Protein AF-A0A9Q1JER1-F1 (afdb_monomer)

Foldseek 3Di:
DPCVVPVVPPPDDDVVVVVVVVVVVVVVCVLDVVHDVSVVVVVVVVVVVVVVVVVVCVVVLVPDPPSVVVVCVVPPDDPVCVPPVVVVVVVVVCVCVVVVPPVCPVVVVCVPDDPPDDPVD

InterPro domains:
  IPR000175 Sodium:neurotransmitter symporter [PF00209] (10-121)
  IPR000175 Sodium:neurotransmitter symporter [PS50267] (1-121)
  IPR000175 Sodium:neurotransmitter symporter [PTHR11616] (10-121)
  IPR037272 Sodium:neurotransmitter symporter superfamily [SSF161070] (6-121)

Sequence (121 aa):
MDDQGLAAGLGRMQWELALCLLLAWVACYFCIWKGVKYFGKVVYFTVAFPFFLLIILFIRGVTLPGAWTGIMYYMYPDLSRIGNGYVWYNAVTEVLYSYAICQGVLTALSSYNRYKYDCYK

Organism: Synaphobranchus kaupii (NCBI:txid118154)

Solvent-accessible surface area (backbone atoms only — not comparable to full-atom values): 7447 Å² total; per-residue (Å²): 140,78,66,73,70,69,72,74,51,93,70,77,86,56,63,68,59,54,50,52,50,50,51,51,52,53,51,53,45,64,49,45,72,77,34,71,75,50,28,53,58,52,45,58,52,67,53,49,51,56,55,52,50,49,52,54,50,47,56,54,48,67,68,39,90,68,35,65,60,56,53,49,64,73,66,60,80,68,72,80,51,73,79,38,68,66,55,53,53,50,52,53,50,50,52,41,60,74,68,46,64,93,67,54,58,66,59,58,57,55,69,74,52,63,94,88,57,75,84,90,118

Radius of gyration: 21.48 Å; Cα contacts (8 Å, |Δi|>4): 17; chains: 1; bounding box: 45×34×49 Å

Structure (mmCIF, N/CA/C/O backbone):
data_AF-A0A9Q1JER1-F1
#
_entry.id   AF-A0A9Q1JER1-F1
#
loop_
_atom_site.group_PDB
_atom_site.id
_atom_site.type_symbol
_atom_site.label_atom_id
_atom_site.label_alt_id
_atom_site.label_comp_id
_atom_site.label_asym_id
_atom_site.label_entity_id
_atom_site.label_seq_id
_atom_site.pdbx_PDB_ins_code
_atom_site.Cartn_x
_atom_site.Cartn_y
_atom_site.Cartn_z
_atom_site.occupancy
_atom_site.B_iso_or_equiv
_atom_site.auth_seq_id
_atom_site.auth_comp_id
_atom_site.auth_asym_id
_atom_site.auth_atom_id
_atom_site.pdbx_PDB_model_num
ATOM 1 N N . MET A 1 1 ? -11.829 7.388 -23.473 1.00 45.91 1 MET A N 1
ATOM 2 C CA . MET A 1 1 ? -13.105 7.200 -24.190 1.00 45.91 1 MET A CA 1
ATOM 3 C C . MET A 1 1 ? -13.218 5.713 -24.456 1.00 45.91 1 MET A C 1
ATOM 5 O O . MET A 1 1 ? -12.924 5.262 -25.551 1.00 45.91 1 MET A O 1
ATOM 9 N N . ASP A 1 2 ? -13.552 4.965 -23.403 1.00 48.91 2 ASP A N 1
ATOM 10 C CA . ASP A 1 2 ? -13.805 3.519 -23.437 1.00 48.91 2 ASP A CA 1
ATOM 11 C C . ASP A 1 2 ? -15.274 3.306 -23.065 1.00 48.91 2 ASP A C 1
ATOM 13 O O . ASP A 1 2 ? -15.633 2.633 -22.102 1.00 48.91 2 ASP A O 1
ATOM 17 N N . ASP A 1 3 ? -16.145 3.951 -23.837 1.00 54.97 3 ASP A N 1
ATOM 18 C CA . ASP A 1 3 ? -17.592 3.956 -23.612 1.00 54.97 3 ASP A CA 1
ATOM 19 C C . ASP A 1 3 ? -18.258 2.707 -24.241 1.00 54.97 3 ASP A C 1
ATOM 21 O O . ASP A 1 3 ? -19.477 2.548 -24.208 1.00 54.97 3 ASP A O 1
ATOM 25 N N . GLN A 1 4 ? -17.462 1.782 -24.801 1.00 53.81 4 GLN A N 1
ATOM 26 C CA . GLN A 1 4 ? -17.943 0.571 -25.481 1.00 53.81 4 GLN A CA 1
ATOM 27 C C . GLN A 1 4 ? -18.383 -0.552 -24.524 1.00 53.81 4 GLN A C 1
ATOM 29 O O . GLN A 1 4 ? -19.160 -1.413 -24.928 1.00 53.81 4 GLN A O 1
ATOM 34 N N . GLY A 1 5 ? -17.963 -0.535 -23.252 1.00 53.06 5 GLY A N 1
ATOM 35 C CA . GLY A 1 5 ? -18.387 -1.534 -22.258 1.00 53.06 5 GLY A CA 1
ATOM 36 C C . GLY A 1 5 ? -19.754 -1.252 -21.621 1.00 53.06 5 GLY A C 1
ATOM 37 O O . GLY A 1 5 ? -20.490 -2.181 -21.299 1.00 53.06 5 GLY A O 1
ATOM 38 N N . LEU A 1 6 ? -20.125 0.025 -21.467 1.00 55.69 6 LEU A N 1
ATOM 39 C CA . LEU A 1 6 ? -21.391 0.428 -20.837 1.00 55.69 6 LEU A CA 1
ATOM 40 C C . LEU A 1 6 ? -22.575 0.404 -21.825 1.00 55.69 6 LEU A C 1
ATOM 42 O O . LEU A 1 6 ? -23.728 0.275 -21.416 1.00 55.69 6 LEU A O 1
ATOM 46 N N . A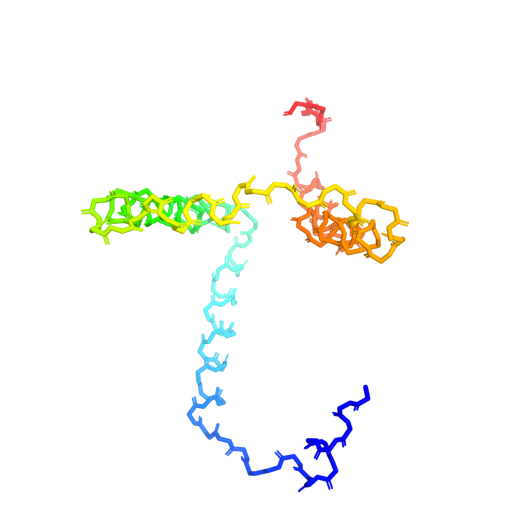LA A 1 7 ? -22.290 0.487 -23.130 1.00 60.69 7 ALA A N 1
ATOM 47 C CA . ALA A 1 7 ? -23.286 0.525 -24.202 1.00 60.69 7 ALA A CA 1
ATOM 48 C C . ALA A 1 7 ? -23.959 -0.835 -24.502 1.00 60.69 7 ALA A C 1
ATOM 50 O O . ALA A 1 7 ? -24.991 -0.865 -25.167 1.00 60.69 7 ALA A O 1
ATOM 51 N N . ALA A 1 8 ? -23.427 -1.954 -23.994 1.00 59.91 8 ALA A N 1
ATOM 52 C CA . ALA A 1 8 ? -23.991 -3.297 -24.192 1.00 59.91 8 ALA A CA 1
ATOM 53 C C . ALA A 1 8 ? -25.036 -3.709 -23.125 1.00 59.91 8 ALA A C 1
ATOM 55 O O . ALA A 1 8 ? -25.547 -4.829 -23.148 1.00 59.91 8 ALA A O 1
ATOM 56 N N . GLY A 1 9 ? -25.382 -2.805 -22.201 1.00 66.31 9 GLY A N 1
ATOM 57 C CA . GLY A 1 9 ? -26.189 -3.114 -21.021 1.00 66.31 9 GLY A CA 1
ATOM 58 C C . GLY A 1 9 ? -25.352 -3.779 -19.924 1.00 66.31 9 GLY A C 1
ATOM 59 O O . GLY A 1 9 ? -24.372 -4.462 -20.199 1.00 66.31 9 GLY A O 1
ATOM 60 N N . LEU A 1 10 ? -25.741 -3.586 -18.661 1.00 73.19 10 LEU A N 1
ATOM 61 C CA . LEU A 1 10 ? -25.023 -4.027 -17.446 1.00 73.19 10 LEU A CA 1
ATOM 62 C C . LEU A 1 10 ? -24.817 -5.556 -17.304 1.00 73.19 10 LEU A C 1
ATOM 64 O O . LEU A 1 10 ? -24.365 -6.023 -16.260 1.00 73.19 10 LEU A O 1
ATOM 68 N N . GLY A 1 11 ? -25.128 -6.346 -18.336 1.00 77.31 11 GLY A N 1
ATOM 69 C CA . GLY A 1 11 ? -25.098 -7.801 -18.290 1.00 77.31 11 GLY A CA 1
ATOM 70 C C . GLY A 1 11 ? -26.053 -8.372 -17.237 1.00 77.31 11 GLY A C 1
ATOM 71 O O . GLY A 1 11 ? -26.837 -7.667 -16.600 1.00 77.31 11 GLY A O 1
ATOM 72 N N . ARG A 1 12 ? -26.012 -9.693 -17.054 1.00 81.62 12 ARG A N 1
ATOM 73 C CA . ARG A 1 12 ? -26.746 -10.372 -15.978 1.00 81.62 12 ARG A CA 1
ATOM 74 C C . ARG A 1 12 ? -25.878 -10.398 -14.721 1.00 81.62 12 ARG A C 1
ATOM 76 O O . ARG A 1 12 ? -24.691 -10.700 -14.804 1.00 81.62 12 ARG A O 1
ATOM 83 N N . MET A 1 13 ? -26.479 -10.134 -13.561 1.00 83.31 13 MET A N 1
ATOM 84 C CA . MET A 1 13 ? -25.772 -10.182 -12.279 1.00 83.31 13 MET A CA 1
ATOM 85 C C . MET A 1 13 ? -25.140 -11.562 -12.053 1.00 83.31 13 MET A C 1
ATOM 87 O O . MET A 1 13 ? -25.832 -12.585 -12.057 1.00 83.31 13 MET A O 1
ATOM 91 N N . GLN A 1 14 ? -23.824 -11.577 -11.847 1.00 89.38 14 GLN A N 1
ATOM 92 C CA . GLN A 1 14 ? -23.068 -12.776 -11.505 1.00 89.38 14 GLN A CA 1
ATOM 93 C C . GLN A 1 14 ? -23.220 -13.048 -10.006 1.00 89.38 14 GLN A C 1
ATOM 95 O O . GLN A 1 14 ? -22.646 -12.348 -9.172 1.00 89.38 14 GLN A O 1
ATOM 100 N N . TRP A 1 15 ? -24.019 -14.058 -9.660 1.00 91.88 15 TRP A N 1
ATOM 101 C CA . TRP A 1 15 ? -24.347 -14.384 -8.269 1.00 91.88 15 TRP A CA 1
ATOM 102 C C . TRP A 1 15 ? -23.125 -14.762 -7.425 1.00 91.88 15 TRP A C 1
ATOM 104 O O . TRP A 1 15 ? -23.096 -14.459 -6.238 1.00 91.88 15 TRP A O 1
ATOM 114 N N . GLU A 1 16 ? -22.095 -15.347 -8.034 1.00 92.56 16 GLU A N 1
ATOM 115 C CA . GLU A 1 16 ? -20.834 -15.673 -7.357 1.00 92.56 16 GLU A CA 1
ATOM 116 C C . GLU A 1 16 ? -20.089 -14.410 -6.906 1.00 92.56 16 GLU A C 1
ATOM 118 O O . GLU A 1 16 ? -19.669 -14.316 -5.753 1.00 92.56 16 GLU A O 1
ATOM 123 N N . LEU A 1 17 ? -19.995 -13.396 -7.777 1.00 92.69 17 LEU A N 1
ATOM 124 C CA . LEU A 1 17 ? -19.396 -12.106 -7.428 1.00 92.69 17 LEU A CA 1
ATOM 125 C C . LEU A 1 17 ? -20.254 -11.354 -6.412 1.00 92.69 17 LEU A C 1
ATOM 127 O O . LEU A 1 17 ? -19.710 -10.761 -5.486 1.00 92.69 17 LEU A O 1
ATOM 131 N N . ALA A 1 18 ? -21.581 -11.398 -6.553 1.00 93.75 18 ALA A N 1
ATOM 132 C CA . ALA A 1 18 ? -22.490 -10.761 -5.606 1.00 93.75 18 ALA A CA 1
ATOM 133 C C . ALA A 1 18 ? -22.354 -11.362 -4.195 1.00 93.75 18 ALA A C 1
ATOM 135 O O . ALA A 1 18 ? -22.282 -10.621 -3.215 1.00 93.75 18 ALA A O 1
ATOM 136 N N . LEU A 1 19 ? -22.256 -12.692 -4.084 1.00 94.62 19 LEU A N 1
ATOM 137 C CA . LEU A 1 19 ? -22.012 -13.373 -2.811 1.00 94.62 19 LEU A CA 1
ATOM 138 C C . LEU A 1 19 ? -20.612 -13.079 -2.265 1.00 94.62 19 LEU A C 1
ATOM 140 O O . LEU A 1 19 ? -20.477 -12.803 -1.076 1.00 94.62 19 LEU A O 1
ATOM 144 N N . CYS A 1 20 ? -19.583 -13.075 -3.115 1.00 94.75 20 CYS A N 1
ATOM 145 C CA . CYS A 1 20 ? -18.224 -12.702 -2.719 1.00 94.75 20 CYS A CA 1
ATOM 146 C C . CYS A 1 20 ? -18.172 -11.268 -2.162 1.00 94.75 20 CYS A C 1
ATOM 148 O O . CYS A 1 20 ? -17.607 -11.025 -1.096 1.00 94.75 20 CYS A O 1
ATOM 150 N N . LEU A 1 21 ? -18.843 -10.328 -2.831 1.00 94.56 21 LEU A N 1
ATOM 151 C CA . LEU A 1 21 ? -18.965 -8.944 -2.389 1.00 94.56 21 LEU A CA 1
ATOM 152 C C . LEU A 1 21 ? -19.718 -8.839 -1.057 1.00 94.56 21 LEU A C 1
ATOM 154 O O . LEU A 1 21 ? -19.279 -8.115 -0.164 1.00 94.56 21 LEU A O 1
ATOM 158 N N . LEU A 1 22 ? -20.822 -9.573 -0.895 1.00 95.88 22 LEU A N 1
ATOM 159 C CA . LEU A 1 22 ? -21.576 -9.610 0.359 1.00 95.88 22 LEU A CA 1
ATOM 160 C C . LEU A 1 22 ? -20.702 -10.123 1.509 1.00 95.88 22 LEU A C 1
ATOM 162 O O . LEU A 1 22 ? -20.673 -9.509 2.575 1.00 95.88 22 LEU A O 1
ATOM 166 N N . LEU A 1 23 ? -19.944 -11.200 1.289 1.00 95.62 23 LEU A N 1
ATOM 167 C CA . LEU A 1 23 ? -19.005 -11.732 2.278 1.00 95.62 23 LEU A CA 1
ATOM 168 C C . LEU A 1 23 ? -17.916 -10.713 2.641 1.00 95.62 23 LEU A C 1
ATOM 170 O O . LEU A 1 23 ? -17.617 -10.543 3.824 1.00 95.62 23 LEU A O 1
ATOM 174 N N . ALA A 1 24 ? -17.368 -9.991 1.659 1.00 94.69 24 ALA A N 1
ATOM 175 C CA . ALA A 1 24 ? -16.389 -8.933 1.902 1.00 94.69 24 ALA A CA 1
ATOM 176 C C . ALA A 1 24 ? -16.971 -7.795 2.761 1.00 94.69 24 ALA A C 1
ATOM 178 O O . ALA A 1 24 ? -16.334 -7.356 3.718 1.00 94.69 24 ALA A O 1
ATOM 179 N N . TRP A 1 25 ? -18.205 -7.362 2.488 1.00 94.69 25 TRP A N 1
ATOM 180 C CA . TRP A 1 25 ? -18.897 -6.349 3.293 1.00 94.69 25 TRP A CA 1
ATOM 181 C C . TRP A 1 25 ? -19.141 -6.801 4.732 1.00 94.69 25 TRP A C 1
ATOM 183 O O . TRP A 1 25 ? -18.901 -6.034 5.667 1.00 94.69 25 TRP A O 1
ATOM 193 N N . VAL A 1 26 ? -19.573 -8.049 4.923 1.00 94.81 26 VAL A N 1
ATOM 194 C CA . VAL A 1 26 ? -19.757 -8.641 6.254 1.00 94.81 26 VAL A CA 1
ATOM 195 C C . VAL A 1 26 ? -18.426 -8.690 7.013 1.00 94.81 26 VAL A C 1
ATOM 197 O O . VAL A 1 26 ? -18.374 -8.315 8.185 1.00 94.81 26 VAL A O 1
ATOM 200 N N . ALA A 1 27 ? -17.329 -9.070 6.353 1.00 91.00 27 ALA A N 1
ATOM 201 C CA . ALA A 1 27 ? -15.996 -9.055 6.954 1.00 91.00 27 ALA A CA 1
ATOM 202 C C . ALA A 1 27 ? -15.555 -7.633 7.355 1.00 91.00 27 ALA A C 1
ATOM 204 O O . ALA A 1 27 ? -15.130 -7.421 8.492 1.00 91.00 27 ALA A O 1
ATOM 205 N N . CYS A 1 28 ? -15.723 -6.642 6.471 1.00 90.06 28 CYS A N 1
ATOM 206 C CA . CYS A 1 28 ? -15.443 -5.233 6.767 1.00 90.06 28 CYS A CA 1
ATOM 207 C C . CYS A 1 28 ? -16.249 -4.727 7.971 1.00 90.06 28 CYS A C 1
ATOM 209 O O . CYS A 1 28 ? -15.700 -4.048 8.842 1.00 90.06 28 CYS A O 1
ATOM 211 N N . TYR A 1 29 ? -17.528 -5.097 8.060 1.00 90.00 29 TYR A N 1
ATOM 212 C CA . TYR A 1 29 ? -18.370 -4.765 9.204 1.00 90.00 29 TYR A CA 1
ATOM 213 C C . TYR A 1 29 ? -17.797 -5.332 10.510 1.00 90.00 29 TYR A C 1
ATOM 215 O O . TYR A 1 29 ? -17.626 -4.587 11.475 1.00 90.00 29 TYR A O 1
ATOM 223 N N . PHE A 1 30 ? -17.418 -6.614 10.541 1.00 88.00 30 PHE A N 1
ATOM 224 C CA . PHE A 1 30 ? -16.830 -7.230 11.735 1.00 88.00 30 PHE A CA 1
ATOM 225 C C . PHE A 1 30 ? -15.501 -6.592 12.162 1.00 88.00 30 PHE A C 1
ATOM 227 O O . PHE A 1 30 ? -15.252 -6.467 13.363 1.00 88.00 30 PHE A O 1
ATOM 234 N N . CYS A 1 31 ? -14.678 -6.133 11.214 1.00 86.31 31 CYS A N 1
ATOM 235 C CA . CYS A 1 31 ? -13.437 -5.411 11.512 1.00 86.31 31 CYS A CA 1
ATOM 236 C C . CYS A 1 31 ? -13.680 -4.081 12.246 1.00 86.31 31 CYS A C 1
ATOM 238 O O . CYS A 1 31 ? -12.842 -3.658 13.044 1.00 86.31 31 CYS A O 1
ATOM 240 N N . ILE A 1 32 ? -14.816 -3.424 11.990 1.00 85.19 32 ILE A N 1
ATOM 241 C CA . ILE A 1 32 ? -15.114 -2.072 12.487 1.00 85.19 32 ILE A CA 1
ATOM 242 C C . ILE A 1 32 ? -16.088 -2.091 13.675 1.00 85.19 32 ILE A C 1
ATOM 244 O O . ILE A 1 32 ? -16.033 -1.193 14.513 1.00 85.19 32 ILE A O 1
ATOM 248 N N . TRP A 1 33 ? -16.946 -3.110 13.812 1.00 85.75 33 TRP A N 1
ATOM 249 C CA . TRP A 1 33 ? -18.073 -3.111 14.760 1.00 85.75 33 TRP A CA 1
ATOM 250 C C . TRP A 1 33 ? -17.662 -2.869 16.224 1.00 85.75 33 TRP A C 1
ATOM 252 O O . TRP A 1 33 ? -18.340 -2.143 16.948 1.00 85.75 33 TRP A O 1
ATOM 262 N N . LYS A 1 34 ? -16.511 -3.382 16.674 1.00 80.69 34 LYS A N 1
ATOM 263 C CA . LYS A 1 34 ? -16.019 -3.127 18.045 1.00 80.69 34 LYS A CA 1
ATOM 264 C C . LYS A 1 34 ? -15.277 -1.786 18.222 1.00 80.69 34 LYS A C 1
ATOM 266 O O . LYS A 1 34 ? -14.731 -1.519 19.294 1.00 80.69 34 LYS A O 1
ATOM 271 N N . GLY A 1 35 ? -15.264 -0.933 17.202 1.00 81.75 35 GLY A N 1
ATOM 272 C CA . GLY A 1 35 ? -14.666 0.399 17.211 1.00 81.75 35 GLY A CA 1
ATOM 273 C C . GLY A 1 35 ? -13.159 0.426 16.941 1.00 81.75 35 GLY A C 1
ATOM 274 O O . GLY A 1 35 ? -12.484 -0.601 16.829 1.00 81.75 35 GLY A O 1
ATOM 275 N N . VAL A 1 36 ? -12.612 1.645 16.886 1.00 78.75 36 VAL A N 1
ATOM 276 C CA . VAL A 1 36 ? -11.248 1.943 16.400 1.00 78.75 36 VAL A CA 1
ATOM 277 C C . VAL A 1 36 ? -10.143 1.252 17.213 1.00 78.75 36 VAL A C 1
ATOM 279 O O . VAL A 1 36 ? -9.114 0.871 16.664 1.00 78.75 36 VAL A O 1
ATOM 282 N N . LYS A 1 37 ? -10.358 1.001 18.513 1.00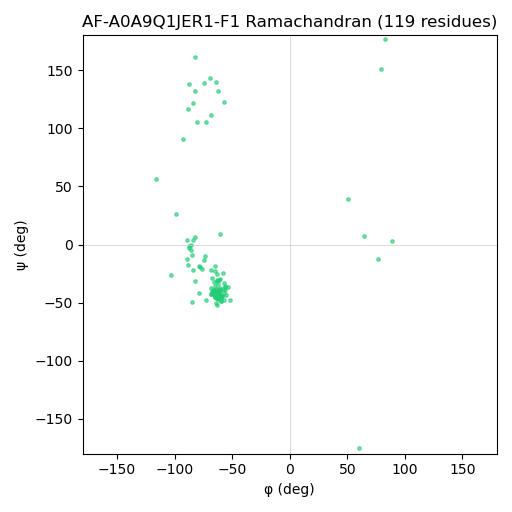 79.00 37 LYS A N 1
ATOM 283 C CA . LYS A 1 37 ? -9.385 0.283 19.362 1.00 79.00 37 LYS A CA 1
ATOM 284 C C . LYS A 1 37 ? -9.233 -1.194 18.987 1.00 79.00 37 LYS A C 1
ATOM 286 O O . LYS A 1 37 ? -8.134 -1.734 19.080 1.00 79.00 37 LYS A O 1
ATOM 291 N N . TYR A 1 38 ? -10.325 -1.857 18.605 1.00 82.69 38 TYR A N 1
ATOM 292 C CA . TYR A 1 38 ? -10.282 -3.245 18.137 1.00 82.69 38 TYR A CA 1
ATOM 293 C C . TYR A 1 38 ? -9.798 -3.313 16.693 1.00 82.69 38 TYR A C 1
ATOM 295 O O . TYR A 1 38 ? -8.937 -4.137 16.394 1.00 82.69 38 TYR A O 1
ATOM 303 N N . PHE A 1 39 ? -10.271 -2.398 15.845 1.00 85.44 39 PHE A N 1
ATOM 304 C CA . PHE A 1 39 ? -9.777 -2.232 14.481 1.00 85.44 39 PHE A CA 1
ATOM 305 C C . PHE A 1 39 ? -8.250 -2.083 14.455 1.00 85.44 39 PHE A C 1
ATOM 307 O O . PHE A 1 39 ? -7.579 -2.832 13.755 1.00 85.44 39 PHE A O 1
ATOM 314 N N . GLY A 1 40 ? -7.678 -1.229 15.313 1.00 83.25 40 GLY A N 1
ATOM 315 C CA . GLY A 1 40 ? -6.228 -1.060 15.429 1.00 83.25 40 GLY A CA 1
ATOM 316 C C . GLY A 1 40 ? -5.473 -2.362 15.728 1.00 83.25 40 GLY A C 1
ATOM 317 O O . GLY A 1 40 ? -4.404 -2.580 15.171 1.00 83.25 40 GLY A O 1
ATOM 318 N N . LYS A 1 41 ? -6.044 -3.276 16.531 1.00 85.06 41 LYS A N 1
ATOM 319 C CA . LYS A 1 41 ? -5.445 -4.602 16.783 1.00 85.06 41 LYS A CA 1
ATOM 320 C C . LYS A 1 41 ? -5.412 -5.474 15.530 1.00 85.06 41 LYS A C 1
ATOM 322 O O . LYS A 1 41 ? -4.407 -6.131 15.279 1.00 85.06 41 LYS A O 1
ATOM 327 N N . VAL A 1 42 ? -6.497 -5.474 14.757 1.00 87.06 42 VAL A N 1
ATOM 328 C CA . VAL A 1 42 ? -6.588 -6.214 13.488 1.00 87.06 42 VAL A CA 1
ATOM 329 C C . VAL A 1 42 ? -5.609 -5.635 12.463 1.00 87.06 42 VAL A C 1
ATOM 331 O O . VAL A 1 42 ? -4.927 -6.395 11.781 1.00 87.06 42 VAL A O 1
ATOM 334 N N . VAL A 1 43 ? -5.465 -4.305 12.426 1.00 88.75 43 VAL A N 1
ATOM 335 C CA . VAL A 1 43 ? -4.557 -3.599 11.510 1.00 88.75 43 VAL A CA 1
ATOM 336 C C . VAL A 1 43 ? -3.102 -4.037 11.672 1.00 88.75 43 VAL A C 1
ATOM 338 O O . VAL A 1 43 ? -2.411 -4.202 10.669 1.00 88.75 43 VAL A O 1
ATOM 341 N N . TYR A 1 44 ? -2.628 -4.303 12.896 1.00 88.44 44 TYR A N 1
ATOM 342 C CA . TYR A 1 44 ? -1.265 -4.820 13.089 1.00 88.44 44 TYR A CA 1
ATOM 343 C C . TYR A 1 44 ? -1.020 -6.116 12.310 1.00 88.44 44 TYR A C 1
ATOM 345 O O . TYR A 1 44 ? 0.043 -6.278 11.715 1.00 88.44 44 TYR A O 1
ATOM 353 N N . PHE A 1 45 ? -2.008 -7.013 12.263 1.00 89.81 45 PHE A N 1
ATOM 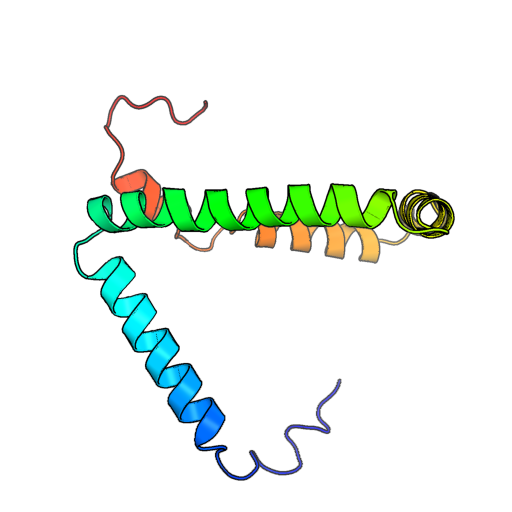354 C CA . PHE A 1 45 ? -1.908 -8.239 11.479 1.00 89.81 45 PHE A CA 1
ATOM 355 C C . PHE A 1 45 ? -2.022 -7.962 9.977 1.00 89.81 45 PHE A C 1
ATOM 357 O O . PHE A 1 45 ? -1.187 -8.430 9.204 1.00 89.81 45 PHE A O 1
ATOM 364 N N . THR A 1 46 ? -3.015 -7.172 9.555 1.00 89.25 46 THR A N 1
ATOM 365 C CA . THR A 1 46 ? -3.263 -6.913 8.126 1.00 89.25 46 THR A CA 1
ATOM 366 C C . THR A 1 46 ? -2.174 -6.082 7.465 1.00 89.25 46 THR A C 1
ATOM 368 O O . THR A 1 46 ? -2.054 -6.135 6.251 1.00 89.25 46 THR A O 1
ATOM 371 N N . VAL A 1 47 ? -1.393 -5.314 8.227 1.00 91.75 47 VAL A N 1
ATOM 372 C CA . VAL A 1 47 ? -0.216 -4.600 7.720 1.00 91.75 47 VAL A CA 1
ATOM 373 C C . VAL A 1 47 ? 0.998 -5.524 7.723 1.00 91.75 47 VAL A C 1
ATOM 375 O O . VAL A 1 47 ? 1.655 -5.664 6.697 1.00 91.75 47 VAL A O 1
ATOM 378 N N . ALA A 1 48 ? 1.282 -6.215 8.830 1.00 93.81 48 ALA A N 1
ATOM 379 C CA . ALA A 1 48 ? 2.469 -7.065 8.927 1.00 93.81 48 ALA A CA 1
ATOM 380 C C . ALA A 1 48 ? 2.462 -8.228 7.919 1.00 93.81 48 ALA A C 1
ATOM 382 O O . ALA A 1 48 ? 3.505 -8.565 7.360 1.00 93.81 48 ALA A O 1
ATOM 383 N N . PHE A 1 49 ? 1.299 -8.834 7.665 1.00 93.69 49 PHE A N 1
ATOM 384 C CA . PHE A 1 49 ? 1.186 -10.002 6.794 1.00 93.69 49 PHE A CA 1
ATOM 385 C C . PHE A 1 49 ? 1.575 -9.719 5.326 1.00 93.69 49 PHE A C 1
ATOM 387 O O . PHE A 1 49 ? 2.441 -10.430 4.812 1.00 93.69 49 PHE A O 1
ATOM 394 N N . PRO A 1 50 ? 1.049 -8.678 4.648 1.00 94.00 50 PRO A N 1
ATOM 395 C CA . PRO A 1 50 ? 1.530 -8.273 3.328 1.00 94.00 50 PRO A CA 1
ATOM 396 C C . PRO A 1 50 ? 3.027 -7.974 3.290 1.00 94.00 50 PRO A C 1
ATOM 398 O O . PRO A 1 50 ? 3.700 -8.439 2.376 1.00 94.00 50 PRO A O 1
ATOM 401 N N . PHE A 1 51 ? 3.579 -7.268 4.285 1.00 94.44 51 PHE A N 1
ATOM 402 C CA . PHE A 1 51 ? 5.024 -7.006 4.339 1.00 94.44 51 PHE A CA 1
ATOM 403 C C . PHE A 1 51 ? 5.841 -8.299 4.434 1.00 94.44 51 PHE A C 1
ATOM 405 O O . PHE A 1 51 ? 6.845 -8.450 3.741 1.00 94.44 51 PHE A O 1
ATOM 412 N N . PHE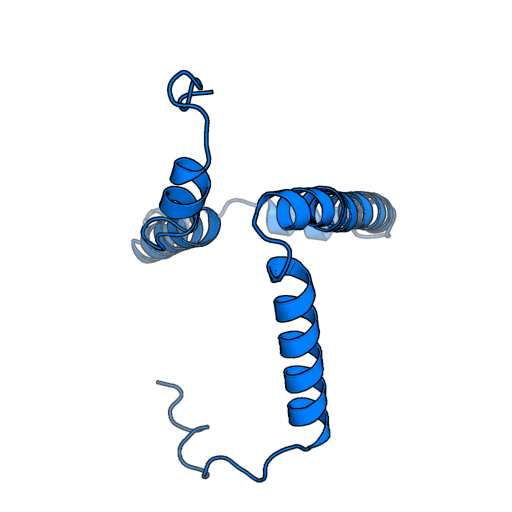 A 1 52 ? 5.388 -9.265 5.232 1.00 96.38 52 PHE A N 1
ATOM 413 C CA . PHE A 1 52 ? 6.015 -10.580 5.312 1.00 96.38 52 PHE A CA 1
ATOM 414 C C . PHE A 1 52 ? 5.958 -11.337 3.974 1.00 96.38 52 PHE A C 1
ATOM 416 O O . PHE A 1 52 ? 6.971 -11.872 3.521 1.00 96.38 52 PHE A O 1
ATOM 423 N N . LEU A 1 53 ? 4.803 -11.336 3.303 1.00 96.56 53 LEU A N 1
ATOM 424 C CA . LEU A 1 53 ? 4.664 -11.929 1.971 1.00 96.56 53 LEU A CA 1
ATOM 425 C C . LEU A 1 53 ? 5.568 -11.248 0.940 1.00 96.56 53 LEU A C 1
ATOM 427 O O . LEU A 1 53 ? 6.183 -11.942 0.134 1.00 96.56 53 LEU A O 1
ATOM 431 N N . LEU A 1 54 ? 5.692 -9.918 0.987 1.00 96.25 54 LEU A N 1
ATOM 432 C CA . LEU A 1 54 ? 6.592 -9.162 0.117 1.00 96.25 54 LEU A CA 1
ATOM 433 C C . LEU A 1 54 ? 8.051 -9.572 0.321 1.00 96.25 54 LEU A C 1
ATOM 435 O O . LEU A 1 54 ? 8.770 -9.708 -0.661 1.00 96.25 54 LEU A O 1
ATOM 439 N N . ILE A 1 55 ? 8.486 -9.834 1.557 1.00 96.69 55 ILE A N 1
ATOM 440 C CA . ILE A 1 55 ? 9.849 -10.317 1.835 1.00 96.69 55 ILE A CA 1
ATOM 441 C C . ILE A 1 55 ? 10.075 -11.702 1.214 1.00 96.69 55 ILE A C 1
ATOM 443 O O . ILE A 1 55 ? 11.090 -11.923 0.552 1.00 96.69 55 ILE A O 1
ATOM 447 N N . ILE A 1 56 ? 9.130 -12.633 1.377 1.00 96.56 56 ILE A N 1
ATOM 448 C CA . ILE A 1 56 ? 9.229 -13.967 0.762 1.00 96.56 56 ILE A CA 1
ATOM 449 C C . ILE A 1 56 ? 9.257 -13.852 -0.763 1.00 96.56 56 ILE A C 1
ATOM 451 O O . ILE A 1 56 ? 10.090 -14.482 -1.419 1.00 96.56 56 ILE A O 1
ATOM 455 N N . LEU A 1 57 ? 8.360 -13.044 -1.328 1.00 95.12 57 LEU A N 1
ATOM 456 C CA . LEU A 1 57 ? 8.263 -12.825 -2.765 1.00 95.12 57 LEU A CA 1
ATOM 457 C C . LEU A 1 57 ? 9.518 -12.140 -3.310 1.00 95.12 57 LEU A C 1
ATOM 459 O O . LEU A 1 57 ? 9.970 -12.500 -4.389 1.00 95.12 57 LEU A O 1
ATOM 463 N N . PHE A 1 58 ? 10.128 -11.234 -2.549 1.00 94.62 58 PHE A N 1
ATOM 464 C CA . PHE A 1 58 ? 11.404 -10.617 -2.889 1.00 94.62 58 PHE A CA 1
ATOM 465 C C . PHE A 1 58 ? 12.526 -11.656 -2.947 1.00 94.62 58 PHE A C 1
ATOM 467 O O . PHE A 1 58 ? 13.187 -11.765 -3.977 1.00 94.62 58 PHE A O 1
ATOM 474 N N . ILE A 1 59 ? 12.696 -12.481 -1.905 1.00 95.69 59 ILE A N 1
ATOM 475 C CA . ILE A 1 59 ? 13.720 -13.544 -1.877 1.00 95.69 59 ILE A CA 1
ATOM 476 C C . ILE A 1 59 ? 13.513 -14.523 -3.040 1.00 95.69 59 ILE A C 1
ATOM 478 O O . ILE A 1 59 ? 14.462 -14.889 -3.736 1.00 95.69 59 ILE A O 1
ATOM 482 N N . ARG A 1 60 ? 12.270 -14.942 -3.295 1.00 93.31 60 ARG A N 1
ATOM 483 C CA . ARG A 1 60 ? 11.952 -15.826 -4.426 1.00 93.31 60 ARG A CA 1
ATOM 484 C C . ARG A 1 60 ? 12.179 -15.141 -5.772 1.00 93.31 60 ARG A C 1
ATOM 486 O O . ARG A 1 60 ? 12.716 -15.765 -6.677 1.00 93.31 60 ARG A O 1
ATOM 493 N N . GLY A 1 61 ? 11.835 -13.863 -5.884 1.00 92.81 61 GLY A N 1
ATOM 494 C CA . GLY A 1 61 ? 12.022 -13.062 -7.087 1.00 92.81 61 GLY A CA 1
ATOM 495 C C . GLY A 1 61 ? 13.492 -12.921 -7.468 1.00 92.81 61 GLY A C 1
ATOM 496 O O . GLY A 1 61 ? 13.835 -13.152 -8.621 1.00 92.81 61 GLY A O 1
ATOM 497 N N . VAL A 1 62 ? 14.376 -12.624 -6.509 1.00 93.56 62 VAL A N 1
ATOM 498 C CA . VAL A 1 62 ? 15.818 -12.463 -6.783 1.00 93.56 62 VAL A CA 1
ATOM 499 C C . VAL A 1 62 ? 16.552 -13.790 -6.990 1.00 93.56 62 VAL A C 1
ATOM 501 O O . VAL A 1 62 ? 17.616 -13.803 -7.601 1.00 93.56 62 VAL A O 1
ATOM 504 N N . THR A 1 63 ? 16.001 -14.906 -6.502 1.00 91.06 63 THR A N 1
ATOM 505 C CA . THR A 1 63 ? 16.578 -16.250 -6.696 1.00 91.06 63 THR A CA 1
ATOM 506 C C . THR A 1 63 ? 16.171 -16.903 -8.021 1.00 91.06 63 THR A C 1
ATOM 508 O O . THR A 1 63 ? 16.740 -17.932 -8.384 1.00 91.06 63 THR A O 1
ATOM 511 N N . LEU A 1 64 ? 15.222 -16.322 -8.766 1.00 91.81 64 LEU A N 1
ATOM 512 C CA . LEU A 1 64 ? 14.837 -16.803 -10.094 1.00 91.81 64 LEU A CA 1
ATOM 513 C C . LEU A 1 64 ? 15.904 -16.448 -11.151 1.00 91.81 64 LEU A C 1
ATOM 515 O O . LEU A 1 64 ? 16.408 -15.319 -11.174 1.00 91.81 64 LEU A O 1
ATOM 519 N N . PRO A 1 65 ? 16.226 -17.366 -12.083 1.00 87.81 65 PRO A N 1
ATOM 520 C CA . PRO A 1 65 ? 17.124 -17.050 -13.187 1.00 87.81 65 PRO A CA 1
ATOM 521 C C . PRO A 1 65 ? 16.508 -15.947 -14.060 1.00 87.81 65 PRO A C 1
ATOM 523 O O . PRO A 1 65 ? 15.337 -16.011 -14.424 1.00 87.81 65 PRO A O 1
ATOM 526 N N . GLY A 1 66 ? 17.296 -14.922 -14.388 1.00 86.75 66 GLY A N 1
ATOM 527 C CA . GLY A 1 66 ? 16.830 -13.772 -15.175 1.00 86.75 66 GLY A CA 1
ATOM 528 C C . GLY A 1 66 ? 16.239 -12.611 -14.363 1.00 86.75 66 GLY A C 1
ATOM 529 O O . GLY A 1 66 ? 15.857 -11.605 -14.958 1.00 86.75 66 GLY A O 1
ATOM 530 N N . ALA A 1 67 ? 16.229 -12.681 -13.024 1.00 88.69 67 ALA A N 1
ATOM 531 C CA . ALA A 1 67 ? 15.771 -11.583 -12.161 1.00 88.69 67 ALA A CA 1
ATOM 532 C C . ALA A 1 67 ? 16.481 -10.246 -12.452 1.00 88.69 67 ALA A C 1
ATOM 534 O O . ALA A 1 67 ? 15.862 -9.181 -12.440 1.00 88.69 67 ALA A O 1
ATOM 535 N N . TRP A 1 68 ? 17.774 -10.305 -12.784 1.00 90.00 68 TRP A N 1
ATOM 536 C CA . TRP A 1 68 ? 18.586 -9.127 -13.088 1.00 90.00 68 TRP A CA 1
ATOM 537 C C . TRP A 1 68 ? 18.074 -8.321 -14.287 1.00 90.00 68 TRP A C 1
ATOM 539 O O . TRP A 1 68 ? 18.089 -7.093 -14.252 1.00 90.00 68 TRP A O 1
ATOM 549 N N . THR A 1 69 ? 17.565 -8.989 -15.324 1.00 89.38 69 THR A N 1
ATOM 550 C CA . THR A 1 69 ? 17.033 -8.324 -16.521 1.00 89.38 69 THR A CA 1
ATOM 551 C C . THR A 1 69 ? 15.794 -7.492 -16.192 1.00 89.38 69 THR A C 1
ATOM 553 O O . THR A 1 69 ? 15.671 -6.363 -16.663 1.00 89.38 69 THR A O 1
ATOM 556 N N . GLY A 1 70 ? 14.906 -8.009 -15.335 1.00 88.44 70 GLY A N 1
ATOM 557 C CA . GLY A 1 70 ? 13.729 -7.271 -14.870 1.00 88.44 70 GLY A CA 1
ATOM 558 C C . GLY A 1 70 ? 14.095 -6.059 -14.011 1.00 88.44 70 GLY A C 1
ATOM 559 O O . GLY A 1 70 ? 13.550 -4.976 -14.211 1.00 88.44 70 GLY A O 1
ATOM 560 N N . ILE A 1 71 ? 15.066 -6.216 -13.103 1.00 90.44 71 ILE A N 1
ATOM 561 C CA . ILE A 1 71 ? 15.563 -5.118 -12.256 1.00 90.44 71 ILE A CA 1
ATOM 562 C C . ILE A 1 71 ? 16.193 -4.015 -13.114 1.00 90.44 71 ILE A C 1
ATOM 564 O O . ILE A 1 71 ? 15.912 -2.837 -12.906 1.00 90.44 71 ILE A O 1
ATOM 568 N N . MET A 1 72 ? 17.008 -4.391 -14.102 1.00 90.31 72 MET A N 1
ATOM 569 C CA . MET A 1 72 ? 17.628 -3.444 -15.029 1.00 90.31 72 MET A CA 1
ATOM 570 C C . MET A 1 72 ? 16.593 -2.675 -15.843 1.00 90.31 72 MET A C 1
ATOM 572 O O . MET A 1 72 ? 16.697 -1.458 -15.952 1.00 90.31 72 MET A O 1
ATOM 576 N N . TYR A 1 73 ? 15.566 -3.352 -16.358 1.00 89.50 73 TYR A N 1
ATOM 577 C CA . TYR A 1 73 ? 14.479 -2.690 -17.078 1.00 89.50 73 TYR A CA 1
ATOM 578 C C . TYR A 1 73 ? 13.705 -1.704 -16.191 1.00 89.50 73 TYR A C 1
ATOM 580 O O . TYR A 1 73 ? 13.392 -0.603 -16.631 1.00 89.50 73 TYR A O 1
ATOM 588 N N . TYR A 1 74 ? 13.431 -2.071 -14.936 1.00 89.56 74 TYR A N 1
ATOM 589 C CA . TYR A 1 74 ? 12.741 -1.194 -13.987 1.00 89.56 74 TYR A CA 1
ATOM 590 C C . TYR A 1 74 ? 13.568 0.046 -13.614 1.00 89.56 74 TYR A C 1
ATOM 592 O O . TYR A 1 74 ? 13.017 1.136 -13.485 1.00 89.56 74 TYR A O 1
ATOM 600 N N . MET A 1 75 ? 14.884 -0.111 -13.436 1.00 90.62 75 MET A N 1
ATOM 601 C CA . MET A 1 75 ? 15.754 0.978 -12.982 1.00 90.62 75 MET A CA 1
ATOM 602 C C . MET A 1 75 ? 16.336 1.844 -14.102 1.00 90.62 75 MET A C 1
ATOM 604 O O . MET A 1 75 ? 16.890 2.894 -13.789 1.00 90.62 75 MET A O 1
ATOM 608 N N . TYR A 1 76 ? 16.255 1.439 -15.375 1.00 90.62 76 TYR A N 1
ATOM 609 C CA . TYR A 1 76 ? 16.843 2.202 -16.478 1.00 90.62 76 TYR A CA 1
ATOM 610 C C . TYR A 1 76 ? 16.096 3.537 -16.687 1.00 90.62 76 TYR A C 1
ATOM 612 O O . TYR A 1 76 ? 14.935 3.528 -17.106 1.00 90.62 76 TYR A O 1
ATOM 620 N N . PRO A 1 77 ? 16.722 4.697 -16.405 1.00 85.06 77 PRO A N 1
ATOM 621 C CA . PRO A 1 77 ? 16.021 5.971 -16.427 1.00 85.06 77 PRO A CA 1
ATOM 622 C C . PRO A 1 77 ? 15.961 6.544 -17.847 1.00 85.06 77 PRO A C 1
ATOM 624 O O . PRO A 1 77 ? 16.983 6.834 -18.465 1.00 85.06 77 PRO A O 1
ATOM 627 N N . ASP A 1 78 ? 14.750 6.779 -18.347 1.00 85.94 78 ASP A N 1
ATOM 628 C CA . ASP A 1 78 ? 14.523 7.493 -19.605 1.00 85.94 78 ASP A CA 1
ATOM 629 C C . ASP A 1 78 ? 14.321 8.994 -19.332 1.00 85.94 78 ASP A C 1
ATOM 631 O O . ASP A 1 78 ? 13.206 9.467 -19.088 1.00 85.94 78 ASP A O 1
ATOM 635 N N . LEU A 1 79 ? 15.422 9.756 -19.349 1.00 83.56 79 LEU A N 1
ATOM 636 C CA . LEU A 1 79 ? 15.417 11.193 -19.037 1.00 83.56 79 LEU A CA 1
ATOM 637 C C . LEU A 1 79 ? 14.615 12.036 -20.039 1.00 83.56 79 LEU A C 1
ATOM 639 O O . LEU A 1 79 ? 14.200 13.146 -19.704 1.00 83.56 79 LEU A O 1
ATOM 643 N N . SER A 1 80 ? 14.342 11.513 -21.238 1.00 86.31 80 SER A N 1
ATOM 644 C CA . SER A 1 80 ? 13.516 12.205 -22.233 1.00 86.31 80 SER A CA 1
ATOM 645 C C . SER A 1 80 ? 12.077 12.425 -21.744 1.00 86.31 80 SER A C 1
ATOM 647 O O . SER A 1 80 ? 11.417 13.388 -22.135 1.00 86.31 80 SER A O 1
ATOM 649 N N . ARG A 1 81 ? 11.603 11.580 -20.818 1.00 82.62 81 ARG A N 1
ATOM 650 C CA . ARG A 1 81 ? 10.237 11.619 -20.280 1.00 82.62 81 ARG A CA 1
ATOM 651 C C . ARG A 1 81 ? 10.016 12.703 -19.232 1.00 82.62 81 ARG A C 1
ATOM 653 O O . ARG A 1 81 ? 8.873 13.080 -18.996 1.00 82.62 81 ARG A O 1
ATOM 660 N N . ILE A 1 82 ? 11.078 13.239 -18.633 1.00 86.69 82 ILE A N 1
ATOM 661 C CA . ILE A 1 82 ? 10.981 14.235 -17.551 1.00 86.69 82 ILE A CA 1
ATOM 662 C C . ILE A 1 82 ? 10.416 15.571 -18.068 1.00 86.69 82 ILE A C 1
ATOM 664 O O . ILE A 1 82 ? 9.742 16.287 -17.329 1.00 86.69 82 ILE A O 1
ATOM 668 N N . GLY A 1 83 ? 10.633 15.889 -19.351 1.00 87.50 83 GLY A N 1
ATOM 669 C CA . GLY A 1 83 ? 10.067 17.077 -20.001 1.00 87.50 83 GLY A CA 1
ATOM 670 C C . GLY A 1 83 ? 8.567 16.981 -20.304 1.00 87.50 83 GLY A C 1
ATOM 671 O O . GLY A 1 83 ? 7.955 17.977 -20.683 1.00 87.50 83 GLY A O 1
ATOM 672 N N . ASN A 1 84 ? 7.953 15.805 -20.145 1.00 90.00 84 ASN A N 1
ATOM 673 C CA . ASN A 1 84 ? 6.530 15.610 -20.391 1.00 90.00 84 ASN A CA 1
ATOM 674 C C . ASN A 1 84 ? 5.714 15.916 -19.122 1.00 90.00 84 ASN A C 1
ATOM 676 O O . ASN A 1 84 ? 5.801 15.200 -18.124 1.00 90.00 84 ASN A O 1
ATOM 680 N N . GLY A 1 85 ? 4.858 16.941 -19.179 1.00 89.75 85 GLY A N 1
ATOM 681 C CA . GLY A 1 85 ? 3.984 17.331 -18.065 1.00 89.75 85 GLY A CA 1
ATOM 682 C C . GLY A 1 85 ? 3.045 16.220 -17.570 1.00 89.75 85 GLY A C 1
ATOM 683 O O . GLY A 1 85 ? 2.677 16.208 -16.397 1.00 89.75 85 GLY A O 1
ATOM 684 N N . 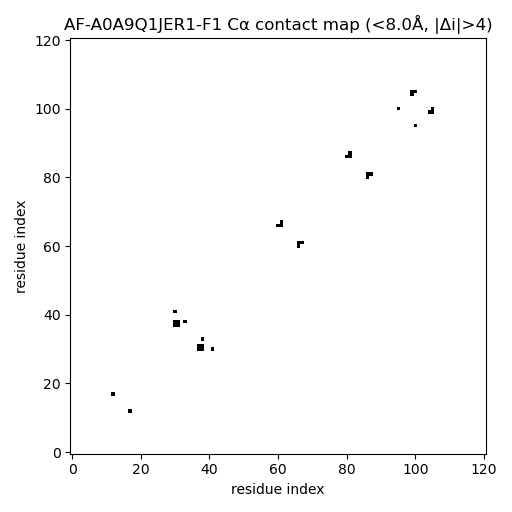TYR A 1 86 ? 2.710 15.240 -18.415 1.00 91.25 86 TYR A N 1
ATOM 685 C CA . TYR A 1 86 ? 1.880 14.096 -18.029 1.00 91.25 86 TYR A CA 1
ATOM 686 C C . TYR A 1 86 ? 2.562 13.188 -16.991 1.00 91.25 86 TYR A C 1
ATOM 688 O O . TYR A 1 86 ? 1.895 12.641 -16.116 1.00 91.25 86 TYR A O 1
ATOM 696 N N . VAL A 1 87 ? 3.896 13.068 -17.030 1.00 91.56 87 VAL A N 1
ATOM 697 C CA . VAL A 1 87 ? 4.658 12.283 -16.041 1.00 91.56 87 VAL A CA 1
ATOM 698 C C . VAL A 1 87 ? 4.529 12.904 -14.651 1.00 91.56 87 VAL A C 1
ATOM 700 O O . VAL A 1 87 ? 4.296 12.191 -13.679 1.00 91.56 87 VAL A O 1
ATOM 703 N N . TRP A 1 88 ? 4.592 14.234 -14.566 1.00 93.44 88 TRP A N 1
ATOM 704 C CA . TRP A 1 88 ? 4.409 14.974 -13.317 1.00 93.44 88 TRP A CA 1
ATOM 705 C C . TRP A 1 88 ? 2.977 14.890 -12.796 1.00 93.44 88 TRP A C 1
ATOM 707 O O . TRP A 1 88 ? 2.774 14.668 -11.605 1.00 93.44 88 TRP A O 1
ATOM 717 N N . TYR A 1 89 ? 1.985 15.011 -13.682 1.00 93.81 89 TYR A N 1
ATOM 718 C CA . TYR A 1 89 ? 0.578 14.840 -13.319 1.00 93.81 89 TYR A CA 1
ATOM 719 C C . TYR A 1 89 ? 0.313 13.461 -12.695 1.00 93.81 89 TYR A C 1
ATOM 721 O O . TYR A 1 89 ? -0.296 13.372 -11.627 1.00 93.81 89 TYR A O 1
ATOM 729 N N . ASN A 1 90 ? 0.818 12.396 -13.321 1.00 93.44 90 ASN A N 1
ATOM 730 C CA . ASN A 1 90 ? 0.672 11.037 -12.803 1.00 93.44 90 ASN A CA 1
ATOM 731 C C . ASN A 1 90 ? 1.418 10.856 -11.479 1.00 93.44 90 ASN A C 1
ATOM 733 O O . ASN A 1 90 ? 0.859 10.290 -10.547 1.00 93.44 90 ASN A O 1
ATOM 737 N N . ALA A 1 91 ? 2.643 11.376 -11.369 1.00 93.56 91 ALA A N 1
ATOM 738 C CA . ALA A 1 91 ? 3.430 11.284 -10.143 1.00 93.56 91 ALA A CA 1
ATOM 739 C C . ALA A 1 91 ? 2.734 11.970 -8.956 1.00 93.56 91 ALA A C 1
ATOM 741 O O . ALA A 1 91 ? 2.644 11.394 -7.875 1.00 93.56 91 ALA A O 1
ATOM 742 N N . VAL A 1 92 ? 2.195 13.178 -9.155 1.00 94.50 92 VAL A N 1
ATOM 743 C CA . VAL A 1 92 ? 1.452 13.898 -8.108 1.00 94.50 92 VAL A CA 1
ATOM 744 C C . VAL A 1 92 ? 0.180 13.146 -7.736 1.00 94.50 92 VAL A C 1
ATOM 746 O O . VAL A 1 92 ? -0.108 12.974 -6.554 1.00 94.50 92 VAL A O 1
ATOM 749 N N . THR A 1 93 ? -0.563 12.673 -8.735 1.00 93.62 93 THR A N 1
ATOM 750 C CA . THR A 1 93 ? -1.801 11.920 -8.520 1.00 93.62 93 THR A CA 1
ATOM 751 C C . THR A 1 93 ? -1.534 10.656 -7.702 1.00 93.62 93 THR A C 1
ATOM 753 O O . THR A 1 93 ? -2.221 10.417 -6.712 1.00 93.62 93 THR A O 1
ATOM 756 N N . GLU A 1 94 ? -0.485 9.905 -8.036 1.00 94.12 94 GLU A N 1
ATOM 757 C CA . GLU A 1 94 ? -0.086 8.695 -7.316 1.00 94.12 94 GLU A CA 1
ATOM 758 C C . GLU A 1 94 ? 0.276 8.976 -5.854 1.00 94.12 94 GLU A C 1
ATOM 760 O O . GLU A 1 94 ? -0.171 8.263 -4.956 1.00 94.12 94 GLU A O 1
ATOM 765 N N . VAL A 1 95 ? 1.034 10.045 -5.585 1.00 94.25 95 VAL A N 1
ATOM 766 C CA . VAL A 1 95 ? 1.381 10.444 -4.211 1.00 94.25 95 VAL A CA 1
ATOM 767 C C . VAL A 1 95 ? 0.124 10.821 -3.422 1.00 94.25 95 VAL A C 1
ATOM 769 O O . VAL A 1 95 ? -0.051 10.365 -2.292 1.00 94.25 95 VAL A O 1
ATOM 772 N N . LEU A 1 96 ? -0.782 11.611 -4.006 1.00 93.62 96 LEU A N 1
ATOM 773 C CA . LEU A 1 96 ? -2.023 12.017 -3.339 1.00 93.62 96 LEU A CA 1
ATOM 774 C C . LEU A 1 96 ? -2.919 10.814 -3.006 1.00 93.62 96 LEU A C 1
ATOM 776 O O . LEU A 1 96 ? -3.455 10.751 -1.895 1.00 93.62 96 LEU A O 1
ATOM 780 N N . TYR A 1 97 ? -3.045 9.853 -3.928 1.00 89.81 97 TYR A N 1
ATOM 781 C CA . TYR A 1 97 ? -3.791 8.613 -3.698 1.00 89.81 97 TYR A CA 1
ATOM 782 C C . TYR A 1 97 ? -3.106 7.704 -2.672 1.00 89.81 97 TYR A C 1
ATOM 784 O O . TYR A 1 97 ? -3.782 7.200 -1.777 1.00 89.81 97 TYR A O 1
ATOM 792 N N . SER A 1 98 ? -1.781 7.548 -2.740 1.00 93.31 98 SER A N 1
ATOM 793 C CA . SER A 1 98 ? -1.006 6.700 -1.822 1.00 93.31 98 SER A CA 1
ATOM 794 C C . SER A 1 98 ? -1.118 7.152 -0.365 1.00 93.31 98 SER A C 1
ATOM 796 O O . SER A 1 9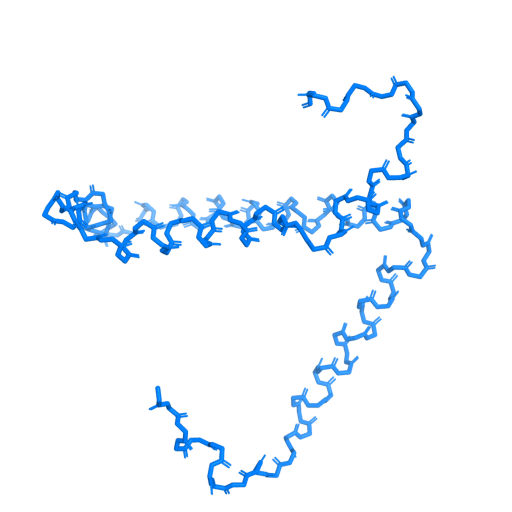8 ? -1.256 6.323 0.533 1.00 93.31 98 SER A O 1
ATOM 798 N N . TYR A 1 99 ? -1.099 8.466 -0.119 1.00 89.94 99 TYR A N 1
ATOM 799 C CA . TYR A 1 99 ? -1.263 9.040 1.223 1.00 89.94 99 TYR A CA 1
ATOM 800 C C . TYR A 1 99 ? -2.728 9.293 1.616 1.00 89.94 99 TYR A C 1
ATOM 802 O O . TYR A 1 99 ? -2.982 9.761 2.726 1.00 89.94 99 TYR A O 1
ATOM 810 N N . ALA A 1 100 ? -3.696 9.007 0.735 1.00 90.69 100 ALA A N 1
ATOM 811 C CA . ALA A 1 100 ? -5.120 9.292 0.936 1.00 90.69 100 ALA A CA 1
ATOM 812 C C . ALA A 1 100 ? -5.398 10.751 1.371 1.00 90.69 100 ALA A C 1
ATOM 814 O O . ALA A 1 100 ? -6.256 11.026 2.222 1.00 90.69 100 ALA A O 1
ATOM 815 N N . ILE A 1 101 ? -4.659 11.705 0.794 1.00 90.44 101 ILE A N 1
ATOM 816 C CA . ILE A 1 101 ? -4.795 13.133 1.111 1.00 90.44 101 ILE A CA 1
ATOM 817 C C . ILE A 1 101 ? -6.201 13.603 0.703 1.00 90.44 101 ILE A C 1
ATOM 819 O O . ILE A 1 101 ? -6.736 13.198 -0.325 1.00 90.44 101 ILE A O 1
ATOM 823 N N . CYS A 1 102 ? -6.823 14.442 1.538 1.00 86.88 102 CYS A N 1
ATOM 824 C CA . CYS A 1 102 ? -8.189 14.960 1.362 1.00 86.88 102 CYS A CA 1
ATOM 825 C C . CYS A 1 102 ? -9.335 13.926 1.422 1.00 86.88 102 CYS A C 1
ATOM 827 O O . CYS A 1 102 ? -10.486 14.307 1.230 1.00 86.88 102 CYS A O 1
ATOM 829 N N . GLN A 1 103 ? -9.082 12.655 1.764 1.00 88.56 103 GLN A N 1
ATOM 830 C CA . GLN A 1 103 ? -10.149 11.648 1.922 1.00 88.56 103 GLN A CA 1
ATOM 831 C C . GLN A 1 103 ? -10.803 11.627 3.318 1.00 88.56 103 GLN A C 1
ATOM 833 O O . GLN A 1 103 ? -11.736 10.867 3.559 1.00 88.56 103 GLN A O 1
ATOM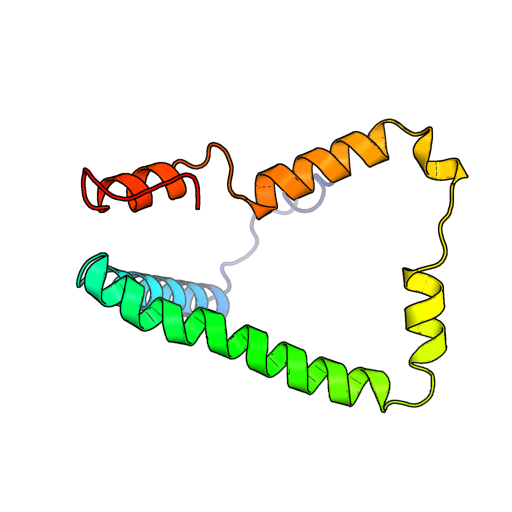 838 N N . GLY A 1 104 ? -10.310 12.424 4.272 1.00 88.69 104 GLY A N 1
ATOM 839 C CA . GLY A 1 104 ? -10.868 12.539 5.630 1.00 88.69 104 GLY A CA 1
ATOM 840 C C . GLY A 1 104 ? -10.548 11.376 6.582 1.00 88.69 104 GLY A C 1
ATOM 841 O O . GLY A 1 104 ? -10.706 11.525 7.793 1.00 88.69 104 GLY A O 1
ATOM 842 N N . VAL A 1 105 ? -10.023 10.252 6.078 1.00 88.50 105 VAL A N 1
ATOM 843 C CA . VAL A 1 105 ? -9.640 9.076 6.884 1.00 88.50 105 VAL A CA 1
ATOM 844 C C . VAL A 1 105 ? -8.584 9.434 7.933 1.00 88.50 105 VAL A C 1
ATOM 846 O O . VAL A 1 105 ? -8.757 9.133 9.114 1.00 88.50 105 VAL A O 1
ATOM 849 N N . LEU A 1 106 ? -7.517 10.130 7.529 1.00 87.69 106 LEU A N 1
ATOM 850 C CA . LEU A 1 106 ? -6.451 10.556 8.442 1.00 87.69 106 LEU A CA 1
ATOM 851 C C . LEU A 1 106 ? -6.957 11.549 9.493 1.00 87.69 106 LEU A C 1
ATOM 853 O O . LEU A 1 106 ? -6.583 11.446 10.659 1.00 87.69 106 LEU A O 1
ATOM 857 N N . THR A 1 107 ? -7.847 12.471 9.117 1.00 89.56 107 THR A N 1
ATOM 858 C CA . THR A 1 107 ? -8.477 13.415 10.053 1.00 89.56 107 THR A CA 1
ATOM 859 C C . THR A 1 107 ? -9.327 12.677 11.089 1.00 89.56 107 THR A C 1
ATOM 861 O O . THR A 1 107 ? -9.206 12.941 12.286 1.00 89.56 107 THR A O 1
ATOM 864 N N . ALA A 1 108 ? -10.131 11.703 10.653 1.00 89.50 108 ALA A N 1
ATOM 865 C CA . ALA A 1 108 ? -10.935 10.876 11.545 1.00 89.50 108 ALA A CA 1
ATOM 866 C C . ALA A 1 108 ? -10.055 10.059 12.502 1.00 89.50 108 ALA A C 1
ATOM 868 O O . ALA A 1 108 ? -10.297 10.074 13.706 1.00 89.50 108 ALA A O 1
ATOM 869 N N . LEU A 1 109 ? -8.997 9.409 12.009 1.00 86.56 109 LEU A N 1
ATOM 870 C CA . LEU A 1 109 ? -8.048 8.665 12.847 1.00 86.56 109 LEU A CA 1
ATOM 871 C C . LEU A 1 109 ? -7.324 9.575 13.849 1.00 86.56 109 LEU A C 1
ATOM 873 O O . LEU A 1 109 ? -7.213 9.227 15.024 1.00 86.56 109 LEU A O 1
ATOM 877 N N . SER A 1 110 ? -6.907 10.763 13.412 1.00 86.56 110 SER A N 1
ATOM 878 C CA . SER A 1 110 ? -6.230 11.750 14.261 1.00 86.56 110 SER A CA 1
ATOM 879 C C . SER A 1 110 ? -7.124 12.255 15.396 1.00 86.56 110 SER A C 1
ATOM 881 O O . SER A 1 110 ? -6.625 12.531 16.484 1.00 86.56 110 SER A O 1
ATOM 883 N N . SER A 1 111 ? -8.446 12.313 15.193 1.00 88.25 111 SER A N 1
ATOM 884 C CA . SER A 1 111 ? -9.398 12.728 16.237 1.00 88.25 111 SER A CA 1
ATOM 885 C C . SER A 1 111 ? -9.454 11.776 17.442 1.00 88.25 111 SER A C 1
ATOM 887 O O . SER A 1 111 ? -9.815 12.193 18.540 1.00 88.25 111 SER A O 1
ATOM 889 N N . TYR A 1 112 ? -9.051 10.512 17.266 1.00 84.56 112 TYR A N 1
ATOM 890 C CA . TYR A 1 112 ? -8.967 9.527 18.350 1.00 84.56 112 TYR A CA 1
ATOM 891 C C . TYR A 1 112 ? -7.640 9.584 19.123 1.00 84.56 112 TYR A C 1
ATOM 893 O O . TYR A 1 112 ? -7.438 8.796 20.054 1.00 84.56 112 TYR A O 1
ATOM 901 N N . ASN A 1 113 ?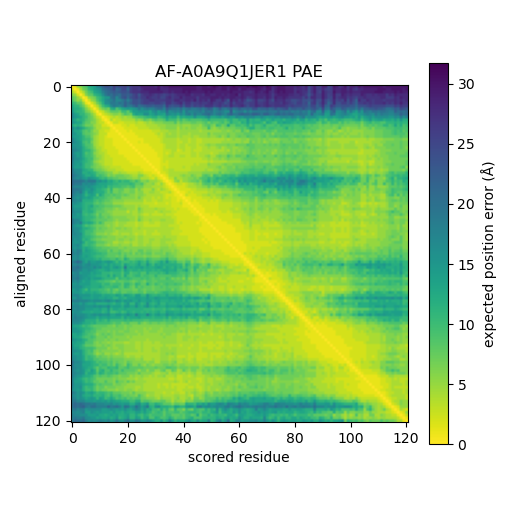 -6.725 10.483 18.749 1.00 84.81 113 ASN A N 1
ATOM 902 C CA . ASN A 1 113 ? -5.418 10.596 19.377 1.00 84.81 113 ASN A CA 1
ATOM 903 C C . ASN A 1 113 ? -5.462 11.417 20.680 1.00 84.81 113 ASN A C 1
ATOM 905 O O . ASN A 1 113 ? -6.394 12.177 20.943 1.00 84.81 113 ASN A O 1
ATOM 909 N N . ARG A 1 114 ? -4.442 11.271 21.536 1.00 84.31 114 ARG A N 1
ATOM 910 C CA . ARG A 1 114 ? -4.342 12.076 22.766 1.00 84.31 114 ARG A CA 1
ATOM 911 C C . ARG A 1 114 ? -4.038 13.533 22.415 1.00 84.31 114 ARG A C 1
ATOM 913 O O . ARG A 1 114 ? -3.208 13.797 21.558 1.00 84.31 114 ARG A O 1
ATOM 920 N N . TYR A 1 115 ? -4.611 14.470 23.171 1.00 77.19 115 TYR A N 1
ATOM 921 C CA . TYR A 1 115 ? -4.421 15.910 22.942 1.00 77.19 115 TYR A CA 1
ATOM 922 C C . TYR A 1 115 ? -2.947 16.364 22.963 1.00 77.19 115 TYR A C 1
ATOM 924 O O . TYR A 1 115 ? -2.570 17.273 22.236 1.00 77.19 115 TYR A O 1
ATOM 932 N N . LYS A 1 116 ? -2.101 15.724 23.784 1.00 82.44 116 LYS A N 1
ATOM 933 C CA . LYS A 1 116 ? -0.655 16.007 23.874 1.00 82.44 116 LYS A CA 1
ATOM 934 C C . LYS A 1 116 ? 0.216 15.026 23.071 1.00 82.44 116 LYS A C 1
ATOM 936 O O . LYS A 1 116 ? 1.348 14.765 23.466 1.00 82.44 116 LYS A O 1
ATOM 941 N N . TYR A 1 117 ? -0.315 14.410 22.019 1.00 83.69 117 TYR A N 1
ATOM 942 C CA . TYR A 1 117 ? 0.481 13.547 21.147 1.00 83.69 117 TYR A CA 1
ATOM 943 C C . TYR A 1 117 ? 1.239 14.394 20.116 1.00 83.69 117 TYR A C 1
ATOM 945 O O . TYR A 1 117 ? 0.648 15.273 19.495 1.00 83.69 117 TYR A O 1
ATOM 953 N N . ASP A 1 118 ? 2.537 14.137 19.948 1.00 85.38 118 ASP A N 1
ATOM 954 C CA . ASP A 1 118 ? 3.364 14.792 18.929 1.00 85.38 118 ASP A CA 1
ATOM 955 C C . ASP A 1 118 ? 2.981 14.240 17.550 1.00 85.38 118 ASP A C 1
ATOM 957 O O . ASP A 1 118 ? 3.269 13.089 17.246 1.00 85.38 118 ASP A O 1
ATOM 961 N N . CYS A 1 119 ? 2.260 15.028 16.753 1.00 82.12 119 CYS A N 1
ATOM 962 C CA . CYS A 1 119 ? 1.781 14.630 15.429 1.00 82.12 119 CYS A CA 1
ATOM 963 C C . CYS A 1 119 ? 2.787 14.894 14.297 1.00 82.12 119 CYS A C 1
ATOM 965 O O . CYS A 1 119 ? 2.487 14.566 13.151 1.00 82.12 119 CYS A O 1
ATOM 967 N N . TYR A 1 120 ? 3.9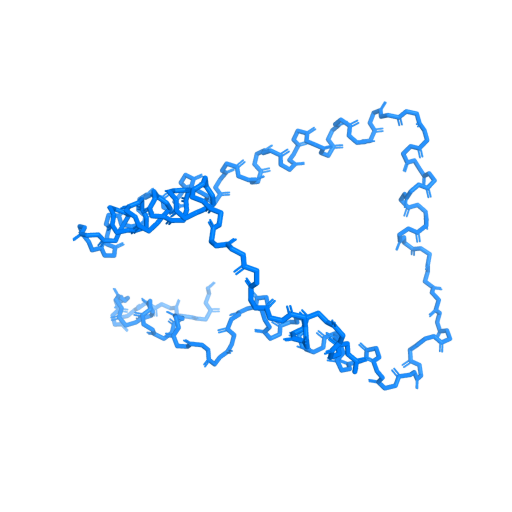45 15.496 14.596 1.00 81.56 120 TYR A N 1
ATOM 968 C CA . TYR A 1 120 ? 5.002 15.746 13.610 1.00 81.56 120 TYR A CA 1
ATOM 969 C C . TYR A 1 120 ? 5.985 14.577 13.468 1.00 81.56 120 TYR A C 1
ATOM 971 O O . TYR A 1 120 ? 6.724 14.531 12.485 1.00 81.56 120 TYR A O 1
ATOM 979 N N . LYS A 1 121 ? 6.018 13.668 14.446 1.00 65.81 121 LYS A N 1
ATOM 980 C CA . LYS A 1 121 ? 6.812 12.432 14.433 1.00 65.81 121 LYS A CA 1
ATOM 981 C C . LYS A 1 121 ? 5.982 11.243 13.982 1.00 65.81 121 LYS A C 1
ATOM 983 O O . LYS A 1 121 ? 6.576 10.384 13.297 1.00 65.81 121 LYS A O 1
#

Secondary structure (DSSP, 8-state):
--TTTTTT------HHHHHHHHHHHHHHHHHHHT-HHHHHHHHHHHHHHHHHHHHHHHHHHHHSTTHHHHHHHHH---GGGGG-HHHHHHHHHHHHHHTTTTSSHHHHHHHTS-TT--S--

Mean predicted aligned error: 8.45 Å

pLDDT: mean 86.55, std 10.31, range [45.91, 96.69]